Protein AF-A0A6B3H9T3-F1 (afdb_monomer)

Mean predicted aligned error: 10.87 Å

Sequence (99 aa):
SILMFISIAATFPGALWSIKESGKLADGWIEFGTVILIGFVMVGLVVFVEQAQRRIPVQYAKRMIGRRSYGGTSTYIPLKVNQAGVIPVIFASSLLYIP

Foldseek 3Di:
DVVVVCVVVVCVVVVLVVQQCVADPPSNPVSSVVVVVVVVVVVVVVVVLQPDKDWAWDFPDFDDDPPDTPDTPTDTDIHGPDPPPCVVVVVVVVVVVPD

pLDDT: mean 78.42, std 9.49, range [56.19, 94.75]

Structure (mmCIF, N/CA/C/O backbone):
data_AF-A0A6B3H9T3-F1
#
_entry.id   AF-A0A6B3H9T3-F1
#
loop_
_atom_site.group_PDB
_atom_site.id
_atom_site.type_symbol
_atom_site.label_atom_id
_atom_site.label_alt_id
_atom_site.label_comp_id
_atom_site.label_asym_id
_atom_site.label_entity_id
_atom_site.label_seq_id
_atom_site.pdbx_PDB_ins_code
_atom_site.Cartn_x
_atom_site.Cartn_y
_atom_site.Cartn_z
_atom_site.occupancy
_atom_site.B_iso_or_equiv
_atom_site.auth_seq_id
_atom_site.auth_comp_id
_atom_site.auth_asym_id
_atom_site.auth_atom_id
_atom_site.pdbx_PDB_model_num
ATOM 1 N N . SER A 1 1 ? 9.250 7.274 5.819 1.00 68.00 1 SER A N 1
ATOM 2 C CA . SER A 1 1 ? 8.496 6.814 4.633 1.00 68.00 1 SER A CA 1
ATOM 3 C C . SER A 1 1 ? 8.752 7.641 3.380 1.00 68.00 1 SER A C 1
ATOM 5 O O . SER A 1 1 ? 8.989 7.030 2.353 1.00 68.00 1 SER A O 1
ATOM 7 N N . ILE A 1 2 ? 8.767 8.985 3.428 1.00 83.75 2 ILE A N 1
ATOM 8 C CA . ILE A 1 2 ? 8.933 9.827 2.219 1.00 83.75 2 ILE A CA 1
ATOM 9 C C . ILE A 1 2 ? 10.278 9.611 1.506 1.00 83.75 2 ILE A C 1
ATOM 11 O O . ILE A 1 2 ? 10.281 9.390 0.305 1.00 83.75 2 ILE A O 1
ATOM 15 N N . LEU A 1 3 ? 11.410 9.605 2.220 1.00 85.94 3 LEU A N 1
ATOM 16 C CA . LEU A 1 3 ? 12.723 9.377 1.591 1.00 85.94 3 LEU A CA 1
ATOM 17 C C . LEU A 1 3 ? 12.812 8.008 0.898 1.00 85.94 3 LEU A C 1
ATOM 19 O O . LEU A 1 3 ? 13.224 7.925 -0.254 1.00 85.94 3 LEU A O 1
ATOM 23 N N . MET A 1 4 ? 12.352 6.949 1.574 1.00 83.88 4 MET A N 1
ATOM 24 C CA . MET A 1 4 ? 12.295 5.599 0.996 1.00 83.88 4 MET A CA 1
ATOM 25 C C . MET A 1 4 ? 11.358 5.538 -0.211 1.00 83.88 4 MET A C 1
ATOM 27 O O . MET A 1 4 ? 11.696 4.937 -1.224 1.00 83.88 4 MET A O 1
ATOM 31 N N . PHE A 1 5 ? 10.204 6.201 -0.129 1.00 84.75 5 PHE A N 1
ATOM 32 C CA . PHE A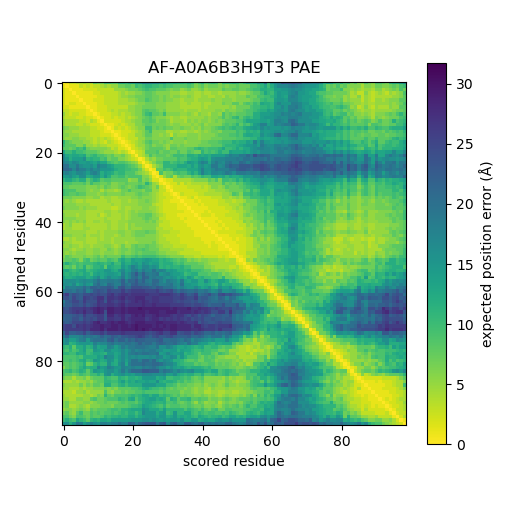 1 5 ? 9.268 6.302 -1.241 1.00 84.75 5 PHE A CA 1
ATOM 33 C C . PHE A 1 5 ? 9.906 6.984 -2.456 1.00 84.75 5 PHE A C 1
ATOM 35 O O . PHE A 1 5 ? 9.827 6.447 -3.554 1.00 84.75 5 PHE A O 1
ATOM 42 N N . ILE A 1 6 ? 10.586 8.117 -2.260 1.00 90.62 6 ILE A N 1
ATOM 43 C CA . ILE A 1 6 ? 11.259 8.849 -3.341 1.00 90.62 6 ILE A CA 1
ATOM 44 C C . ILE A 1 6 ? 12.36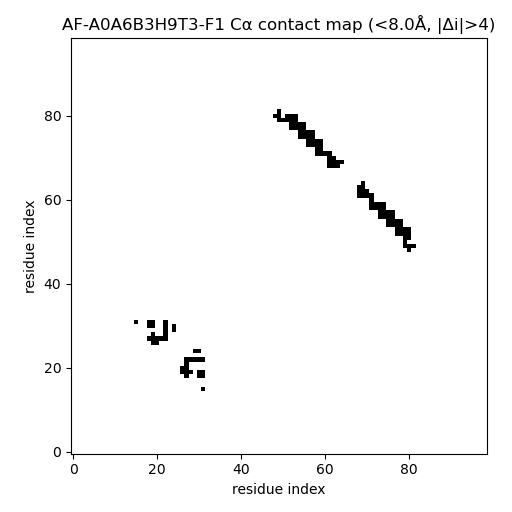5 7.995 -3.969 1.00 90.62 6 ILE A C 1
ATOM 46 O O . ILE A 1 6 ? 12.470 7.955 -5.189 1.00 90.62 6 ILE A O 1
ATOM 50 N N . SER A 1 7 ? 13.157 7.277 -3.167 1.00 85.12 7 SER A N 1
ATOM 51 C CA . SER A 1 7 ? 14.225 6.405 -3.675 1.00 85.12 7 SER A CA 1
ATOM 52 C C . SER A 1 7 ? 13.684 5.264 -4.551 1.00 85.12 7 SER A C 1
ATOM 54 O O . SER A 1 7 ? 14.185 5.035 -5.654 1.00 85.12 7 SER A O 1
ATOM 56 N N . ILE A 1 8 ? 12.616 4.595 -4.107 1.00 86.06 8 ILE A N 1
ATOM 57 C CA . ILE A 1 8 ? 11.971 3.523 -4.879 1.00 86.06 8 ILE A CA 1
ATOM 58 C C . ILE A 1 8 ? 11.303 4.100 -6.139 1.00 86.06 8 ILE A C 1
ATOM 60 O O . ILE A 1 8 ? 11.481 3.567 -7.234 1.00 86.06 8 ILE A O 1
ATOM 64 N N . ALA A 1 9 ? 10.592 5.225 -6.013 1.00 86.94 9 ALA A N 1
ATOM 65 C CA . ALA A 1 9 ? 9.902 5.874 -7.126 1.00 86.94 9 ALA A CA 1
ATOM 66 C C . ALA A 1 9 ? 10.866 6.421 -8.190 1.00 86.94 9 ALA A C 1
ATOM 68 O O . ALA A 1 9 ? 10.567 6.329 -9.375 1.00 86.94 9 ALA A O 1
ATOM 69 N N . ALA A 1 10 ? 12.033 6.940 -7.801 1.00 89.12 10 ALA A N 1
ATOM 70 C CA . ALA A 1 10 ? 13.044 7.439 -8.736 1.00 89.12 10 ALA A CA 1
ATOM 71 C C . ALA A 1 10 ? 13.652 6.325 -9.604 1.00 89.12 10 ALA A C 1
ATOM 73 O O . ALA A 1 10 ? 14.056 6.572 -10.737 1.00 89.12 10 ALA A O 1
ATOM 74 N N . THR A 1 11 ? 13.685 5.092 -9.093 1.00 85.62 11 THR A N 1
ATOM 75 C CA . THR A 1 11 ? 14.243 3.933 -9.809 1.00 85.62 11 THR A CA 1
ATOM 76 C C . THR A 1 11 ? 13.231 3.325 -10.791 1.00 85.62 11 THR A C 1
ATOM 78 O O . THR A 1 11 ? 13.602 2.662 -11.760 1.00 85.62 11 THR A O 1
ATOM 81 N N . PHE A 1 12 ? 11.938 3.585 -10.578 1.00 83.56 12 PHE A N 1
ATOM 82 C CA . PHE A 1 12 ? 10.842 2.979 -11.330 1.00 83.56 12 PHE A CA 1
ATOM 83 C C . PHE A 1 12 ? 10.839 3.322 -12.839 1.00 83.56 12 PHE A C 1
ATOM 85 O O . PHE A 1 12 ? 10.741 2.391 -13.641 1.00 83.56 12 PHE A O 1
ATOM 92 N N . PRO A 1 13 ? 11.023 4.587 -13.282 1.00 83.06 13 PRO A N 1
ATOM 93 C CA . PRO A 1 13 ? 11.079 4.917 -14.710 1.00 83.06 13 PRO A CA 1
ATOM 94 C C . PRO A 1 13 ? 12.251 4.254 -15.443 1.00 83.06 13 PRO A C 1
ATOM 96 O O . PRO A 1 13 ? 12.083 3.785 -16.566 1.00 83.06 13 PRO A O 1
ATOM 99 N N . GLY A 1 14 ? 13.424 4.180 -14.802 1.00 84.06 14 GLY A N 1
ATOM 100 C CA . GLY A 1 14 ? 14.611 3.547 -15.385 1.00 84.06 14 GLY A CA 1
ATOM 101 C C . GLY A 1 14 ? 14.438 2.037 -15.557 1.00 84.06 14 GLY A C 1
ATOM 102 O O . GLY A 1 14 ? 14.774 1.491 -16.607 1.00 84.06 14 GLY A O 1
ATOM 103 N N . ALA A 1 15 ? 13.835 1.373 -14.567 1.00 82.19 15 ALA A N 1
ATOM 104 C CA . ALA A 1 15 ? 13.510 -0.049 -14.656 1.00 82.19 15 ALA A CA 1
ATOM 105 C C . ALA A 1 15 ? 12.513 -0.342 -15.791 1.00 82.19 15 ALA A C 1
ATOM 107 O O . ALA A 1 15 ? 12.702 -1.291 -16.549 1.00 82.19 15 ALA A O 1
ATOM 108 N N . LEU A 1 16 ? 11.487 0.500 -15.959 1.00 81.81 16 LEU A N 1
ATOM 109 C CA . LEU A 1 16 ? 10.520 0.362 -17.051 1.00 81.81 16 LEU A CA 1
ATOM 110 C C . LEU A 1 16 ? 11.151 0.570 -18.435 1.00 81.81 16 LEU A C 1
ATOM 112 O O . LEU A 1 16 ? 10.809 -0.146 -19.377 1.00 81.81 16 LEU A O 1
ATOM 116 N N . TRP A 1 17 ? 12.082 1.517 -18.561 1.00 80.50 17 TRP A N 1
ATOM 117 C CA . TRP A 1 17 ? 12.785 1.763 -19.820 1.00 80.50 17 TRP A CA 1
ATOM 118 C C . TRP A 1 17 ? 13.708 0.598 -20.207 1.00 80.50 17 TRP A C 1
ATOM 120 O O . TRP A 1 17 ? 13.722 0.173 -21.360 1.00 80.50 17 TRP A O 1
ATOM 130 N N . SER A 1 18 ? 14.390 0.003 -19.224 1.00 78.25 18 SER A N 1
ATOM 131 C CA . SER A 1 18 ? 15.238 -1.179 -19.430 1.00 78.25 18 SER A CA 1
ATOM 132 C C . SER A 1 18 ? 14.457 -2.396 -19.950 1.00 78.25 18 SER A C 1
ATOM 134 O O . SER A 1 18 ? 14.974 -3.159 -20.768 1.00 78.25 18 SER A O 1
ATOM 136 N N . ILE A 1 19 ? 13.195 -2.561 -19.538 1.00 76.31 19 ILE A N 1
ATOM 137 C CA . ILE A 1 19 ? 12.322 -3.652 -20.007 1.00 76.31 19 ILE A CA 1
ATOM 138 C C . ILE A 1 19 ? 11.967 -3.475 -21.485 1.00 76.31 19 ILE A C 1
ATOM 140 O O . ILE A 1 19 ? 11.940 -4.457 -22.224 1.00 76.31 19 ILE A O 1
ATOM 144 N N . LYS A 1 20 ? 11.751 -2.232 -21.930 1.00 71.62 20 LYS A N 1
ATOM 145 C CA . LYS A 1 20 ? 11.511 -1.925 -23.343 1.00 71.62 20 LYS A CA 1
ATOM 146 C C . LYS A 1 20 ? 12.744 -2.239 -24.200 1.00 71.62 20 LYS A C 1
ATOM 148 O O . LYS A 1 20 ? 12.608 -2.857 -25.244 1.00 71.62 20 LYS A O 1
ATOM 153 N N . GLU A 1 21 ? 13.939 -1.855 -23.750 1.00 74.12 21 GLU A N 1
ATOM 154 C CA . GLU A 1 21 ? 15.190 -2.094 -24.495 1.00 74.12 21 GLU A CA 1
ATOM 155 C C . GLU A 1 21 ? 15.616 -3.570 -24.517 1.00 74.12 21 GLU A C 1
ATOM 157 O O . GLU A 1 21 ? 16.283 -4.014 -25.449 1.00 74.12 21 GLU A O 1
ATOM 162 N N . SER A 1 22 ? 15.220 -4.348 -23.507 1.00 69.56 22 SER A N 1
ATOM 163 C CA . SER A 1 22 ? 15.535 -5.783 -23.417 1.00 69.56 22 SER A CA 1
ATOM 164 C C . SER A 1 22 ? 14.574 -6.668 -24.219 1.00 69.56 22 SER A C 1
ATOM 166 O O . SER A 1 22 ? 14.837 -7.861 -24.402 1.00 69.56 22 SER A O 1
ATOM 168 N N . GLY A 1 23 ? 13.452 -6.104 -24.662 1.00 68.75 23 GLY A N 1
ATOM 169 C CA . GLY A 1 23 ? 12.372 -6.829 -25.302 1.00 68.75 23 GLY A CA 1
ATOM 170 C C . GLY A 1 23 ? 12.668 -7.195 -26.753 1.00 68.75 23 GLY A C 1
ATOM 171 O O . GLY A 1 23 ? 13.012 -6.346 -27.572 1.00 68.75 23 GLY A O 1
ATOM 172 N N . LYS A 1 24 ? 12.556 -8.484 -27.089 1.00 64.38 24 LYS A N 1
ATOM 173 C CA . LYS A 1 24 ? 12.953 -9.014 -28.413 1.00 64.38 24 LYS A CA 1
ATOM 174 C C . LYS A 1 24 ? 11.782 -9.159 -29.385 1.00 64.38 24 LYS A C 1
ATOM 176 O O . LYS A 1 24 ? 11.999 -9.346 -30.581 1.00 64.38 24 LYS A O 1
ATOM 181 N N . LEU A 1 25 ? 10.546 -9.097 -28.889 1.00 56.19 25 LEU A N 1
ATOM 182 C CA . LEU A 1 25 ? 9.324 -9.280 -29.674 1.00 56.19 25 LEU A CA 1
ATOM 183 C C . LEU A 1 25 ? 8.640 -7.928 -29.905 1.00 56.19 25 LEU A C 1
ATOM 185 O O . LEU A 1 25 ? 8.329 -7.218 -28.952 1.00 56.19 25 LEU A O 1
ATOM 189 N N . ALA A 1 26 ? 8.393 -7.584 -31.176 1.00 62.69 26 ALA A N 1
ATOM 190 C CA . ALA A 1 26 ? 7.764 -6.322 -31.585 1.00 62.69 26 ALA A CA 1
ATOM 191 C C . ALA A 1 26 ? 8.409 -5.079 -30.932 1.00 62.69 26 ALA A C 1
ATOM 193 O O . ALA A 1 26 ? 7.702 -4.217 -30.416 1.00 62.69 26 ALA A O 1
ATOM 194 N N . ASP A 1 27 ? 9.746 -5.014 -30.933 1.00 68.69 27 ASP A N 1
ATOM 195 C CA . ASP A 1 27 ? 10.522 -3.871 -30.418 1.00 68.69 27 ASP A CA 1
ATOM 196 C C . ASP A 1 27 ? 10.275 -3.576 -28.915 1.00 68.69 27 ASP A C 1
ATOM 198 O O . ASP A 1 27 ? 10.314 -2.434 -28.460 1.00 68.69 27 ASP A O 1
ATOM 202 N N . GLY A 1 28 ? 9.942 -4.623 -28.145 1.00 70.62 28 GLY A N 1
ATOM 203 C CA . GLY A 1 28 ? 9.792 -4.586 -26.686 1.00 70.62 28 GLY A CA 1
ATOM 204 C C . GLY A 1 28 ? 8.465 -4.040 -26.157 1.00 70.62 28 GLY A C 1
ATOM 205 O O . GLY A 1 28 ? 8.248 -3.961 -24.943 1.00 70.62 28 GLY A O 1
ATOM 206 N N . TRP A 1 29 ? 7.534 -3.684 -27.045 1.00 74.81 29 TRP A N 1
ATOM 207 C CA . TRP A 1 29 ? 6.246 -3.096 -26.660 1.00 74.81 29 TRP A CA 1
ATOM 208 C C . TRP A 1 29 ? 5.304 -4.085 -25.961 1.00 74.81 29 TRP A C 1
ATOM 210 O O . TRP A 1 29 ? 4.527 -3.683 -25.092 1.00 74.81 29 TRP A O 1
ATOM 220 N N . ILE A 1 30 ? 5.381 -5.377 -26.297 1.00 81.31 30 ILE A N 1
ATOM 221 C CA . ILE A 1 30 ? 4.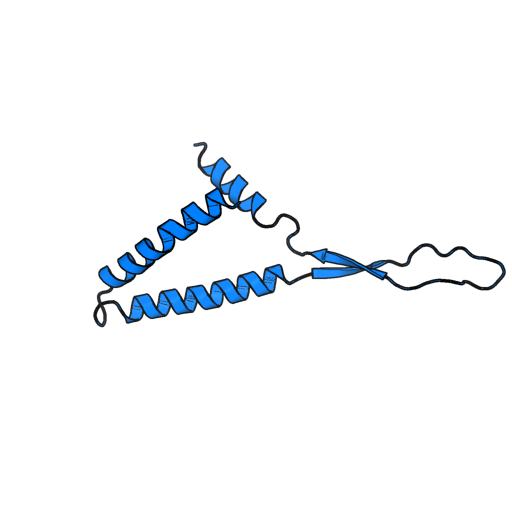529 -6.416 -25.693 1.00 81.31 30 ILE A CA 1
ATOM 222 C C . ILE A 1 30 ? 4.960 -6.701 -24.247 1.00 81.31 30 ILE A C 1
ATOM 224 O O . ILE A 1 30 ? 4.108 -6.779 -23.356 1.00 81.31 30 ILE A O 1
ATOM 228 N N . GLU A 1 31 ? 6.266 -6.823 -23.987 1.00 78.75 31 GLU A N 1
ATOM 229 C CA . GLU A 1 31 ? 6.782 -7.049 -22.629 1.00 78.75 31 GLU A CA 1
ATOM 230 C C . GLU A 1 31 ? 6.507 -5.835 -21.733 1.00 78.75 31 GLU A C 1
ATOM 232 O O . GLU A 1 31 ? 6.013 -5.990 -20.614 1.00 78.75 31 GLU A O 1
ATOM 237 N N . PHE A 1 32 ? 6.711 -4.623 -22.258 1.00 81.94 32 PHE A N 1
ATOM 238 C CA . PHE A 1 32 ? 6.371 -3.383 -21.562 1.00 81.94 32 PHE A CA 1
ATOM 239 C C . PHE A 1 32 ? 4.880 -3.307 -21.192 1.00 81.94 32 PHE A C 1
ATOM 241 O O . PHE A 1 32 ? 4.533 -3.047 -20.036 1.00 81.94 32 PHE A O 1
ATOM 248 N N . GLY A 1 33 ? 3.987 -3.592 -22.149 1.00 84.50 33 GLY A N 1
ATOM 249 C CA . GLY A 1 33 ? 2.541 -3.603 -21.909 1.00 84.50 33 GLY A CA 1
ATOM 250 C C . GLY A 1 33 ? 2.118 -4.644 -20.868 1.00 84.50 33 GLY A C 1
ATOM 251 O O . GLY A 1 33 ? 1.285 -4.358 -20.006 1.00 84.50 33 GLY A O 1
ATOM 252 N N . THR A 1 34 ? 2.742 -5.823 -20.889 1.00 86.19 34 THR A N 1
ATOM 253 C CA . THR A 1 34 ? 2.473 -6.903 -19.926 1.00 86.19 34 THR A CA 1
ATOM 254 C C . THR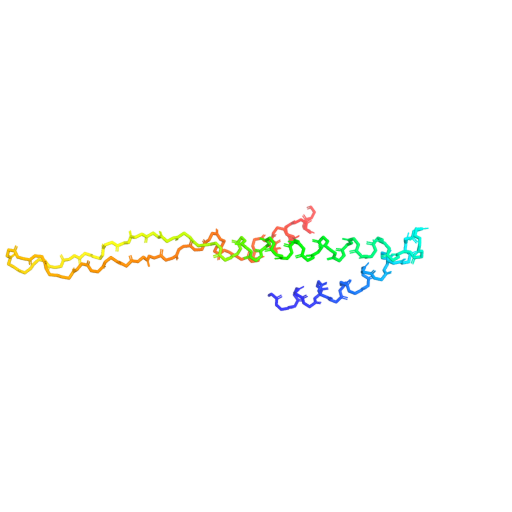 A 1 34 ? 2.889 -6.512 -18.506 1.00 86.19 34 THR A C 1
ATOM 256 O O . THR A 1 34 ? 2.129 -6.726 -17.560 1.00 86.19 34 THR A O 1
ATOM 259 N N . VAL A 1 35 ? 4.059 -5.889 -18.338 1.00 87.12 35 VAL A N 1
ATOM 260 C CA . VAL A 1 35 ? 4.544 -5.434 -17.024 1.00 87.12 35 VAL A CA 1
ATOM 261 C C . VAL A 1 35 ? 3.645 -4.345 -16.444 1.00 87.12 35 VAL A C 1
ATOM 263 O O . VAL A 1 35 ? 3.307 -4.404 -15.261 1.00 87.12 35 VAL A O 1
ATOM 266 N N . ILE A 1 36 ? 3.197 -3.392 -17.267 1.00 88.12 36 ILE A N 1
ATOM 267 C CA . ILE A 1 36 ? 2.241 -2.364 -16.827 1.00 88.12 36 ILE A CA 1
ATOM 268 C C . ILE A 1 36 ? 0.921 -2.995 -16.388 1.00 88.12 36 ILE A C 1
ATOM 270 O O . ILE A 1 36 ? 0.395 -2.631 -15.334 1.00 88.12 36 ILE A O 1
ATOM 274 N N . LEU A 1 37 ? 0.395 -3.949 -17.162 1.00 91.38 37 LEU A N 1
ATOM 275 C CA . LEU A 1 37 ? -0.851 -4.639 -16.834 1.00 91.38 37 LEU A CA 1
ATOM 276 C C . LEU A 1 37 ? -0.748 -5.355 -15.478 1.00 91.38 37 LEU A C 1
ATOM 278 O O . LEU A 1 37 ? -1.606 -5.173 -14.613 1.00 91.38 37 LEU A O 1
ATOM 282 N N . ILE A 1 38 ? 0.326 -6.122 -15.269 1.00 91.44 38 ILE A N 1
ATOM 283 C CA . ILE A 1 38 ? 0.581 -6.823 -14.003 1.00 91.44 38 ILE A CA 1
ATOM 284 C C . ILE A 1 38 ? 0.740 -5.821 -12.856 1.00 91.44 38 ILE A C 1
ATOM 286 O O . ILE A 1 38 ? 0.155 -6.022 -11.792 1.00 91.44 38 ILE A O 1
ATOM 290 N N . GLY A 1 39 ? 1.474 -4.726 -13.073 1.00 90.25 39 GLY A N 1
ATOM 291 C CA . GLY A 1 39 ? 1.640 -3.660 -12.086 1.00 90.25 39 GLY A CA 1
ATOM 292 C C . GLY A 1 39 ? 0.303 -3.058 -11.653 1.00 90.25 39 GLY A C 1
ATOM 293 O O . GLY A 1 39 ? 0.044 -2.927 -10.458 1.00 90.25 39 GLY A O 1
ATOM 294 N N . PHE A 1 40 ? -0.590 -2.772 -12.602 1.00 92.06 40 PHE A N 1
ATOM 295 C CA . PHE A 1 40 ? -1.934 -2.266 -12.308 1.00 92.06 40 PHE A CA 1
ATOM 296 C C . PHE A 1 40 ? -2.777 -3.255 -11.499 1.00 92.06 40 PHE A C 1
ATOM 298 O O . PHE A 1 40 ? -3.400 -2.867 -10.508 1.00 92.06 40 PHE A O 1
ATOM 305 N N . VAL A 1 41 ? -2.776 -4.533 -11.888 1.00 94.75 41 VAL A N 1
ATOM 306 C CA . VAL A 1 41 ? -3.488 -5.589 -11.149 1.00 94.75 41 VAL A CA 1
ATOM 307 C C . VAL A 1 41 ? -2.932 -5.718 -9.731 1.00 94.75 41 VAL A C 1
ATOM 309 O O . VAL A 1 41 ? -3.701 -5.784 -8.772 1.00 94.75 41 VAL A O 1
ATOM 312 N N . MET A 1 42 ? -1.606 -5.693 -9.580 1.00 93.19 42 MET A N 1
ATOM 313 C CA . MET A 1 42 ? -0.946 -5.772 -8.279 1.00 93.19 42 MET A CA 1
ATOM 314 C C . MET A 1 42 ? -1.343 -4.599 -7.376 1.00 93.19 42 MET A C 1
ATOM 316 O O . MET A 1 42 ? -1.712 -4.822 -6.225 1.00 93.19 42 MET A O 1
ATOM 320 N N . VAL A 1 43 ? -1.332 -3.365 -7.893 1.00 90.81 43 VAL A N 1
ATOM 321 C CA . VAL A 1 43 ? -1.783 -2.181 -7.141 1.00 90.81 43 VAL A CA 1
ATOM 322 C C . VAL A 1 43 ? -3.240 -2.342 -6.705 1.00 90.81 43 VAL A C 1
ATOM 324 O O . VAL A 1 43 ? -3.557 -2.098 -5.541 1.00 90.81 43 VAL A O 1
ATOM 327 N N . GLY A 1 44 ? -4.117 -2.818 -7.596 1.00 89.75 44 GLY A N 1
ATOM 328 C CA . GLY A 1 44 ? -5.518 -3.089 -7.265 1.00 89.75 44 GLY A CA 1
ATOM 329 C C . GLY A 1 44 ? -5.683 -4.100 -6.125 1.00 89.75 44 GLY A C 1
ATOM 330 O O . GLY A 1 44 ? -6.450 -3.861 -5.189 1.00 89.75 44 GLY A O 1
ATOM 331 N N . LEU A 1 45 ? -4.922 -5.198 -6.157 1.00 90.19 45 LEU A N 1
ATOM 332 C CA . LEU A 1 45 ? -4.927 -6.209 -5.095 1.00 90.19 45 LEU A CA 1
ATOM 333 C C . LEU A 1 45 ? -4.404 -5.659 -3.764 1.00 90.19 45 LEU A C 1
ATOM 335 O O . LEU A 1 45 ? -5.004 -5.918 -2.720 1.00 90.19 45 LEU A O 1
ATOM 339 N N . VAL A 1 46 ? -3.321 -4.877 -3.788 1.00 87.94 46 VAL A N 1
ATOM 340 C CA . VAL A 1 46 ? -2.759 -4.256 -2.578 1.00 87.94 46 VAL A CA 1
ATOM 341 C C . VAL A 1 46 ? -3.775 -3.313 -1.936 1.00 87.94 46 VAL A C 1
ATOM 343 O O . VAL A 1 46 ? -4.021 -3.419 -0.735 1.00 87.94 46 VAL A O 1
ATOM 346 N N . VAL A 1 47 ? -4.435 -2.458 -2.727 1.00 87.50 47 VAL A N 1
ATOM 347 C CA . VAL A 1 47 ? -5.472 -1.545 -2.215 1.00 87.50 47 VAL A CA 1
ATOM 348 C C . VAL A 1 47 ? -6.654 -2.321 -1.633 1.00 87.50 47 VAL A C 1
ATOM 350 O O . VAL A 1 47 ? -7.160 -1.951 -0.573 1.00 87.50 47 VAL A O 1
ATOM 353 N N . PHE A 1 48 ? -7.083 -3.412 -2.274 1.00 87.12 48 PHE A N 1
ATOM 354 C CA . PHE A 1 48 ? -8.166 -4.250 -1.752 1.00 87.12 48 PHE A CA 1
ATOM 355 C C . PHE A 1 48 ? -7.835 -4.830 -0.369 1.00 87.12 48 PHE A C 1
ATOM 357 O O . PHE A 1 48 ? -8.657 -4.765 0.548 1.00 87.12 48 PHE A O 1
ATOM 364 N N . VAL A 1 49 ? -6.617 -5.350 -0.198 1.00 85.38 49 VAL A N 1
ATOM 365 C CA . VAL A 1 49 ? -6.152 -5.895 1.087 1.00 85.38 49 VAL A CA 1
ATOM 366 C C . VAL A 1 49 ? -5.994 -4.791 2.135 1.00 85.38 49 VAL A C 1
ATOM 368 O O . VAL A 1 49 ? -6.342 -4.996 3.297 1.00 85.38 49 VAL A O 1
ATOM 371 N N . GLU A 1 50 ? -5.519 -3.607 1.750 1.00 83.19 50 GLU A N 1
ATOM 372 C CA . GLU A 1 50 ? -5.313 -2.489 2.678 1.00 83.19 50 GLU A CA 1
ATOM 373 C C . GLU A 1 50 ? -6.631 -1.877 3.182 1.00 83.19 50 GLU A C 1
ATOM 375 O O . GLU A 1 50 ? -6.738 -1.479 4.346 1.00 83.19 50 GLU A O 1
ATOM 380 N N . GLN A 1 51 ? -7.666 -1.852 2.339 1.00 79.88 51 GLN A N 1
ATOM 381 C CA . GLN A 1 51 ? -9.011 -1.388 2.705 1.00 79.88 51 GLN A CA 1
ATOM 382 C C . GLN A 1 51 ? -9.773 -2.400 3.580 1.00 79.88 51 GLN A C 1
ATOM 384 O O . GLN A 1 51 ? -10.803 -2.061 4.176 1.00 79.88 51 GLN A O 1
ATOM 389 N N . ALA A 1 52 ? -9.282 -3.639 3.695 1.00 80.62 52 ALA A N 1
ATOM 390 C CA . ALA A 1 52 ? -9.911 -4.657 4.517 1.00 80.62 52 ALA A CA 1
ATOM 391 C C . ALA A 1 52 ? -9.775 -4.313 6.013 1.00 80.62 52 ALA A C 1
ATOM 393 O O . ALA A 1 52 ? -8.689 -4.225 6.595 1.00 80.62 52 ALA A O 1
ATOM 394 N N . GLN A 1 53 ? -10.923 -4.140 6.666 1.00 80.00 53 GLN A N 1
ATOM 395 C CA . GLN A 1 53 ? -11.024 -3.891 8.100 1.00 80.00 53 GLN A CA 1
ATOM 396 C C . GLN A 1 53 ? -12.030 -4.849 8.732 1.00 80.00 53 GLN A C 1
ATOM 398 O O . GLN A 1 53 ? -13.157 -5.011 8.261 1.00 80.00 53 GLN A O 1
ATOM 403 N N . ARG A 1 54 ? -11.634 -5.464 9.841 1.00 83.81 54 ARG A N 1
ATOM 404 C CA . ARG A 1 54 ? -12.498 -6.293 10.671 1.00 83.81 54 ARG A CA 1
ATOM 405 C C . ARG A 1 54 ? -13.229 -5.401 11.668 1.00 83.81 54 ARG A C 1
ATOM 407 O O . ARG A 1 54 ? -12.610 -4.766 12.514 1.00 83.81 54 ARG A O 1
ATOM 414 N N . ARG A 1 55 ? -14.557 -5.355 11.595 1.00 76.69 55 ARG A N 1
ATOM 415 C CA . ARG A 1 55 ? -15.386 -4.610 12.556 1.00 76.69 55 ARG A CA 1
ATOM 416 C C . ARG A 1 55 ? -15.755 -5.537 13.710 1.00 76.69 55 ARG A C 1
ATOM 418 O O . ARG A 1 55 ? -16.463 -6.516 13.488 1.00 76.69 55 ARG A O 1
ATOM 425 N N . ILE A 1 56 ? -15.271 -5.254 14.920 1.00 78.19 56 ILE A N 1
ATOM 426 C CA . ILE A 1 56 ? -15.639 -6.022 16.119 1.00 78.19 56 ILE A CA 1
ATOM 427 C C . ILE A 1 56 ? -16.747 -5.255 16.853 1.00 78.19 56 ILE A C 1
ATOM 429 O O . ILE A 1 56 ? -16.510 -4.112 17.252 1.00 78.19 56 ILE A O 1
ATOM 433 N N . PRO A 1 57 ? -17.957 -5.827 17.008 1.00 71.12 57 PRO A N 1
ATOM 434 C CA . PRO A 1 57 ? -19.039 -5.174 17.731 1.00 71.12 57 PRO A CA 1
ATOM 435 C C . PRO A 1 57 ? -18.723 -5.156 19.227 1.00 71.12 57 PRO A C 1
ATOM 437 O O . PRO A 1 57 ? -18.466 -6.196 19.832 1.00 71.12 57 PRO A O 1
ATOM 440 N N . VAL A 1 58 ? -18.750 -3.969 19.823 1.00 72.44 58 VAL A N 1
ATOM 441 C CA . VAL A 1 58 ? -18.554 -3.758 21.255 1.00 72.44 58 VAL A CA 1
ATOM 442 C C . VAL A 1 58 ? -19.839 -3.193 21.838 1.00 72.44 58 VAL A C 1
ATOM 444 O O . VAL A 1 58 ? -20.420 -2.221 21.351 1.00 72.44 58 VAL A O 1
ATOM 447 N N . GLN A 1 59 ? -20.298 -3.825 22.909 1.00 69.12 59 GLN A N 1
ATOM 448 C CA . GLN A 1 59 ? -21.409 -3.323 23.698 1.00 69.12 59 GLN A CA 1
ATOM 449 C C . GLN A 1 59 ? -20.815 -2.509 24.841 1.00 69.12 59 GLN A C 1
ATOM 451 O O . GLN A 1 59 ? -20.185 -3.062 25.741 1.00 69.12 59 GLN A O 1
ATOM 456 N N . TYR A 1 60 ? -20.965 -1.185 24.786 1.00 69.38 60 TYR A N 1
ATOM 457 C CA . TYR A 1 60 ? -20.550 -0.340 25.898 1.00 69.38 60 TYR A CA 1
ATOM 458 C C . TYR A 1 60 ? -21.361 -0.689 27.147 1.00 69.38 60 TYR A C 1
ATOM 460 O O . TYR A 1 60 ? -22.575 -0.899 27.079 1.00 69.38 60 TYR A O 1
ATOM 468 N N . ALA A 1 61 ? -20.666 -0.767 28.285 1.00 67.19 61 ALA A N 1
ATOM 469 C CA . ALA A 1 61 ? -21.269 -1.109 29.560 1.00 67.19 61 ALA A CA 1
ATOM 470 C C . ALA A 1 61 ? -22.405 -0.135 29.881 1.00 67.19 61 ALA A C 1
ATOM 472 O O . ALA A 1 61 ? -22.260 1.088 29.856 1.00 67.19 61 ALA A O 1
ATOM 473 N N . LYS A 1 62 ? -23.560 -0.716 30.168 1.00 65.12 62 LYS A N 1
ATOM 474 C CA . LYS A 1 62 ? -24.805 -0.003 30.368 1.00 65.12 62 LYS A CA 1
ATOM 475 C C . LYS A 1 62 ? -24.994 0.289 31.846 1.00 65.12 62 LYS A C 1
ATOM 477 O O . LYS A 1 62 ? -24.938 -0.628 32.663 1.00 65.12 62 LYS A O 1
ATOM 482 N N . ARG A 1 63 ? -25.257 1.545 32.209 1.00 61.06 63 ARG A N 1
ATOM 483 C CA . ARG A 1 63 ? -25.632 1.876 33.589 1.00 61.06 63 ARG A CA 1
ATOM 484 C C . ARG A 1 63 ? -27.112 1.548 33.783 1.00 61.06 63 ARG A C 1
ATOM 486 O O . ARG A 1 63 ? -27.978 2.169 33.172 1.00 61.06 63 ARG A O 1
ATOM 493 N N . MET A 1 64 ? -27.404 0.553 34.615 1.00 59.00 64 MET A N 1
ATOM 494 C CA . MET A 1 64 ? -28.775 0.205 34.986 1.00 59.00 64 MET A CA 1
ATOM 495 C C . MET A 1 64 ? -29.303 1.258 35.974 1.00 59.00 64 MET A C 1
ATOM 497 O O . MET A 1 64 ? -28.739 1.425 37.052 1.00 59.00 64 MET A O 1
ATOM 501 N N . ILE A 1 65 ? -30.356 1.990 35.604 1.00 57.09 65 ILE A N 1
ATOM 502 C CA . ILE A 1 65 ? -31.080 2.907 36.499 1.00 57.09 65 ILE A CA 1
ATOM 503 C C . ILE A 1 65 ? -32.521 2.379 36.583 1.00 57.09 65 ILE A C 1
ATOM 505 O O . ILE A 1 65 ? -33.286 2.470 35.624 1.00 57.09 65 ILE A O 1
ATOM 509 N N . GLY A 1 66 ? -32.881 1.751 37.709 1.00 74.00 66 GLY A N 1
ATOM 510 C CA . GLY A 1 66 ? -34.175 1.072 37.90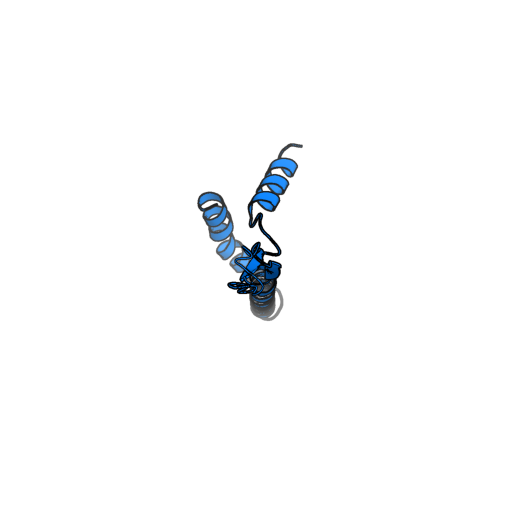2 1.00 74.00 66 GLY A CA 1
ATOM 511 C C . GLY A 1 66 ? -34.290 -0.295 37.193 1.00 74.00 66 GLY A C 1
ATOM 512 O O . GLY A 1 66 ? -33.294 -0.979 36.987 1.00 74.00 66 GLY A O 1
ATOM 513 N N . ARG A 1 67 ? -35.513 -0.711 36.807 1.00 74.06 67 ARG A N 1
ATOM 514 C CA . ARG A 1 67 ? -35.803 -1.978 36.076 1.00 74.06 67 ARG A CA 1
ATOM 515 C C . ARG A 1 67 ? -35.584 -1.893 34.561 1.00 74.06 67 ARG A C 1
ATOM 517 O O . ARG A 1 67 ? -35.776 -2.884 33.859 1.00 74.06 67 ARG A O 1
ATOM 524 N N . ARG A 1 68 ? -35.254 -0.710 34.035 1.00 60.97 68 ARG A N 1
ATOM 525 C CA . ARG A 1 68 ? -35.062 -0.502 32.600 1.00 60.97 68 ARG A CA 1
ATOM 526 C C . ARG A 1 68 ? -33.606 -0.221 32.299 1.00 60.97 68 ARG A C 1
ATOM 528 O O . ARG A 1 68 ? -32.988 0.720 32.777 1.00 60.97 68 ARG A O 1
ATOM 535 N N . SER A 1 69 ? -33.088 -1.059 31.428 1.00 61.97 69 SER A N 1
ATOM 536 C CA . SER A 1 69 ? -31.797 -0.904 30.808 1.00 61.97 69 SER A CA 1
ATOM 537 C C . SER A 1 69 ? -31.917 0.247 29.779 1.00 61.97 69 SER A C 1
ATOM 539 O O . SER A 1 69 ? -32.493 0.035 28.712 1.00 61.97 69 SER A O 1
ATOM 541 N N . TYR A 1 70 ? -31.343 1.435 30.035 1.00 57.66 70 TYR A N 1
ATOM 542 C CA . TYR A 1 70 ? -31.245 2.559 29.071 1.00 57.66 70 TYR A CA 1
ATOM 543 C C . TYR A 1 70 ? -29.830 2.741 28.505 1.00 57.66 70 TYR A C 1
ATOM 545 O O . TYR A 1 70 ? -28.863 2.672 29.251 1.00 57.66 70 TYR A O 1
ATOM 553 N N . GLY A 1 71 ? -29.715 2.933 27.185 1.00 66.00 71 GLY A N 1
ATOM 554 C CA . GLY A 1 71 ? -28.439 3.200 26.501 1.00 66.00 71 GLY A CA 1
ATOM 555 C C . GLY A 1 71 ? -27.621 1.945 26.190 1.00 66.00 71 GLY A C 1
ATOM 556 O O . GLY A 1 71 ? -26.859 1.465 27.014 1.00 66.00 71 GLY A O 1
ATOM 557 N N . GLY A 1 72 ? -27.805 1.390 24.995 1.00 61.81 72 GLY A N 1
ATOM 558 C CA . GLY A 1 72 ? -27.032 0.256 24.489 1.00 61.81 72 GLY A CA 1
ATOM 559 C C . GLY A 1 72 ? -26.866 0.384 22.985 1.00 61.81 72 GLY A C 1
ATOM 560 O O . GLY A 1 72 ? -27.339 -0.463 22.237 1.00 61.81 72 GLY A O 1
ATOM 561 N N . THR A 1 73 ? -26.289 1.490 22.522 1.00 62.00 73 THR A N 1
ATOM 562 C CA . THR A 1 73 ? -25.869 1.591 21.124 1.00 62.00 73 THR A CA 1
ATOM 563 C C . THR A 1 73 ? -24.678 0.661 20.927 1.00 62.00 73 THR A C 1
ATOM 565 O O . THR A 1 73 ? -23.622 0.857 21.525 1.00 62.00 73 THR A O 1
ATOM 568 N N . SER A 1 74 ? -24.881 -0.386 20.125 1.00 61.72 74 SER A N 1
ATOM 569 C CA . SER A 1 74 ? -23.808 -1.254 19.646 1.00 61.72 74 SER A CA 1
ATOM 570 C C . SER A 1 74 ? -22.874 -0.419 18.774 1.00 61.72 74 SER A C 1
ATOM 572 O O . SER A 1 74 ? -23.250 -0.025 17.671 1.00 61.72 74 SER A O 1
ATOM 574 N N . THR A 1 75 ?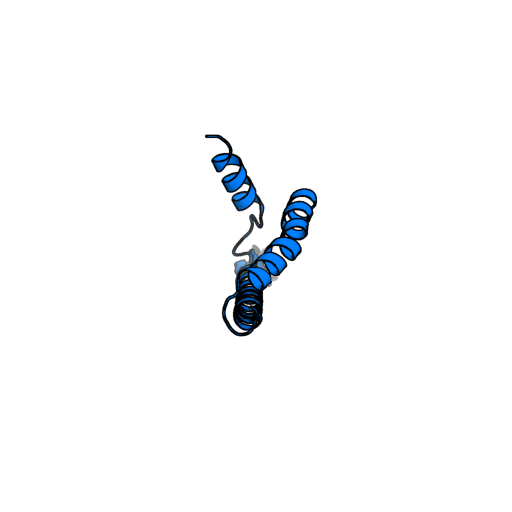 -21.666 -0.152 19.258 1.00 73.00 75 THR A N 1
ATOM 575 C CA . THR A 1 75 ? -20.625 0.530 18.482 1.00 73.00 75 THR A CA 1
ATOM 576 C C . THR A 1 75 ? -19.603 -0.508 18.052 1.00 73.00 75 THR A C 1
ATOM 578 O O . THR A 1 75 ? -19.269 -1.409 18.812 1.00 73.00 75 THR A O 1
ATOM 581 N N . TYR A 1 76 ? -19.093 -0.419 16.830 1.00 75.06 76 TYR A N 1
ATOM 582 C CA . TYR A 1 76 ? -18.017 -1.296 16.381 1.00 75.06 76 TYR A CA 1
ATOM 583 C C . TYR A 1 76 ? -16.673 -0.590 16.525 1.00 75.06 76 TYR A C 1
ATOM 585 O O . TYR A 1 76 ? -16.538 0.580 16.169 1.00 75.06 76 TYR A O 1
ATOM 593 N N . ILE A 1 77 ? -15.668 -1.316 17.008 1.00 76.19 77 ILE A N 1
ATOM 594 C CA . ILE A 1 77 ? -14.277 -0.876 16.922 1.00 76.19 77 ILE A CA 1
ATOM 595 C C . ILE A 1 77 ? -13.717 -1.444 15.609 1.00 76.19 77 ILE A C 1
ATOM 597 O O . ILE A 1 77 ? -13.698 -2.670 15.436 1.00 76.19 77 ILE A O 1
ATOM 601 N N . PRO A 1 78 ? -13.315 -0.597 14.644 1.00 76.50 78 PRO A N 1
ATOM 602 C CA . PRO A 1 78 ? -12.688 -1.062 13.416 1.00 76.50 78 PRO A CA 1
ATOM 603 C C . PRO A 1 78 ? -11.235 -1.473 13.688 1.00 76.50 78 PRO A C 1
ATOM 605 O O . PRO A 1 78 ? -10.416 -0.676 14.140 1.00 76.50 78 PRO A O 1
ATOM 608 N N . LEU A 1 79 ? -10.901 -2.721 13.376 1.00 80.12 79 LEU A N 1
ATOM 609 C CA . LEU A 1 79 ? -9.550 -3.273 13.413 1.00 80.12 79 LEU A CA 1
ATOM 610 C C . LEU A 1 79 ? -9.083 -3.501 11.974 1.00 80.12 79 LEU A C 1
ATOM 612 O O . LEU A 1 79 ? -9.554 -4.410 11.294 1.00 80.12 79 LEU A O 1
ATOM 616 N N . LYS A 1 80 ? -8.178 -2.650 11.483 1.00 74.69 80 LYS A N 1
ATOM 617 C CA . LYS A 1 80 ? -7.553 -2.828 10.162 1.00 74.69 80 LYS A CA 1
ATOM 618 C C . LYS A 1 80 ? -6.776 -4.146 10.114 1.00 74.69 80 LYS A C 1
ATOM 620 O O . LYS A 1 80 ? -6.145 -4.507 11.105 1.00 74.69 80 LYS A O 1
ATOM 625 N N . VAL A 1 81 ? -6.806 -4.839 8.973 1.00 73.56 81 VAL A N 1
ATOM 626 C CA . VAL A 1 81 ? -6.099 -6.125 8.794 1.00 73.56 81 VAL A CA 1
ATOM 627 C C . VAL A 1 81 ? -4.578 -5.947 8.859 1.00 73.56 81 VAL A C 1
ATOM 629 O O . VAL A 1 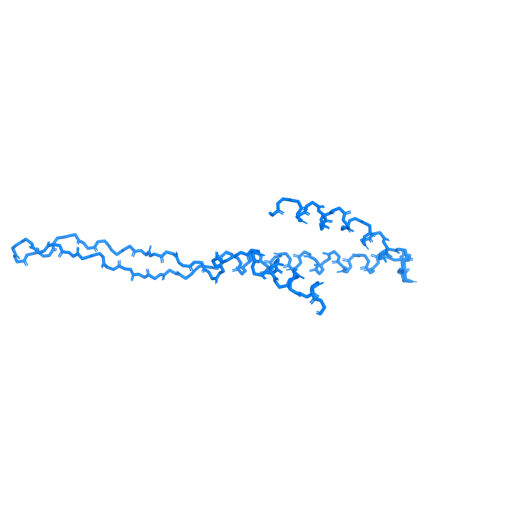81 ? -3.899 -6.770 9.462 1.00 73.56 81 VAL A O 1
ATOM 632 N N . ASN A 1 82 ? -4.046 -4.841 8.328 1.00 78.00 82 ASN A N 1
ATOM 633 C CA . ASN A 1 82 ? -2.648 -4.448 8.505 1.00 78.00 82 ASN A CA 1
ATOM 634 C C . ASN A 1 82 ? -2.562 -3.143 9.315 1.00 78.00 82 ASN A C 1
ATOM 636 O O . ASN A 1 82 ? -2.719 -2.051 8.772 1.00 78.00 82 ASN A O 1
ATOM 640 N N . GLN A 1 83 ? -2.322 -3.246 10.626 1.00 71.44 83 GLN A N 1
ATOM 641 C CA . GLN A 1 83 ? -2.120 -2.071 11.485 1.00 71.44 83 GLN A CA 1
ATOM 642 C C . GLN A 1 83 ? -0.718 -1.454 11.352 1.00 71.44 83 GLN A C 1
ATOM 644 O O . GLN A 1 83 ? -0.549 -0.274 11.644 1.00 71.44 83 GLN A O 1
ATOM 649 N N . ALA A 1 84 ? 0.278 -2.234 10.915 1.00 72.50 84 ALA A N 1
ATOM 650 C CA . ALA A 1 84 ? 1.686 -1.830 10.889 1.00 72.50 84 ALA A CA 1
ATOM 651 C C . ALA A 1 84 ? 2.112 -1.149 9.572 1.00 72.50 84 ALA A C 1
ATOM 653 O O . ALA A 1 84 ? 3.192 -0.555 9.494 1.00 72.50 84 ALA A O 1
ATOM 654 N N . GLY A 1 85 ? 1.269 -1.211 8.537 1.00 79.81 85 GLY A N 1
ATOM 655 C CA . GLY A 1 85 ? 1.514 -0.569 7.249 1.00 79.81 85 GLY A CA 1
ATOM 656 C C . GLY A 1 85 ? 2.823 -1.046 6.615 1.00 79.81 85 GLY A C 1
ATOM 657 O O . GLY A 1 85 ? 3.007 -2.239 6.388 1.00 79.81 85 GLY A O 1
ATOM 658 N N . VAL A 1 86 ? 3.727 -0.100 6.339 1.00 80.75 86 VAL A N 1
ATOM 659 C CA . VAL A 1 86 ? 4.991 -0.315 5.602 1.00 80.75 86 VAL A CA 1
ATOM 660 C C . VAL A 1 86 ? 6.193 -0.562 6.534 1.00 80.75 86 VAL A C 1
ATOM 662 O O . VAL A 1 86 ? 7.257 -0.984 6.084 1.00 80.75 86 VAL A O 1
ATOM 665 N N . ILE A 1 87 ? 6.046 -0.336 7.845 1.00 83.56 87 ILE A N 1
ATOM 666 C CA . ILE A 1 87 ? 7.159 -0.408 8.811 1.00 83.56 87 ILE A CA 1
ATOM 667 C C . ILE A 1 87 ? 7.811 -1.805 8.864 1.00 83.56 87 ILE A C 1
ATOM 669 O O . ILE A 1 87 ? 9.041 -1.863 8.804 1.00 83.56 87 ILE A O 1
ATOM 673 N N . PRO A 1 88 ? 7.061 -2.928 8.907 1.00 82.50 88 PRO A N 1
ATOM 674 C CA . PRO A 1 88 ? 7.671 -4.259 8.980 1.00 82.50 88 PRO A CA 1
ATOM 675 C C . PRO A 1 88 ? 8.522 -4.609 7.756 1.00 82.50 88 PRO A C 1
ATOM 677 O O . PRO A 1 88 ? 9.574 -5.222 7.898 1.00 82.50 88 PRO A O 1
ATOM 680 N N . VAL A 1 89 ? 8.099 -4.187 6.559 1.00 84.38 89 VAL A N 1
ATOM 681 C CA . VAL A 1 89 ? 8.851 -4.419 5.314 1.00 84.38 89 VAL A CA 1
ATOM 682 C C . VAL A 1 89 ? 10.161 -3.637 5.323 1.00 84.38 89 VAL A C 1
ATOM 684 O O . VAL A 1 89 ? 11.201 -4.178 4.956 1.00 84.38 89 VAL A O 1
ATOM 687 N N . ILE A 1 90 ? 10.133 -2.387 5.797 1.00 85.06 90 ILE A N 1
ATOM 688 C CA . ILE A 1 90 ? 11.348 -1.576 5.935 1.00 85.06 90 ILE A CA 1
ATOM 689 C C . ILE A 1 90 ? 12.308 -2.246 6.922 1.00 85.06 90 ILE A C 1
ATOM 691 O O . ILE A 1 90 ? 13.479 -2.420 6.593 1.00 85.06 90 ILE A O 1
ATOM 695 N N . PHE A 1 91 ? 11.810 -2.688 8.081 1.00 84.50 91 PHE A N 1
ATOM 696 C CA . PHE A 1 91 ? 12.633 -3.369 9.081 1.00 84.50 91 PHE A CA 1
ATOM 697 C C . PHE A 1 91 ? 13.251 -4.668 8.543 1.00 84.50 91 PHE A C 1
ATOM 699 O O . PHE A 1 91 ? 14.446 -4.898 8.720 1.00 84.50 91 PHE A O 1
ATOM 706 N N . ALA A 1 92 ? 12.471 -5.475 7.816 1.00 85.56 92 ALA A N 1
ATOM 707 C CA . ALA A 1 92 ? 12.964 -6.686 7.164 1.00 85.56 92 ALA A CA 1
ATOM 708 C C . ALA A 1 92 ? 14.064 -6.374 6.139 1.00 85.56 92 ALA A C 1
ATOM 710 O O . ALA A 1 92 ? 15.110 -7.019 6.153 1.00 85.56 92 ALA A O 1
ATOM 711 N N . SER A 1 93 ? 13.867 -5.349 5.299 1.00 85.31 93 SER A N 1
ATOM 712 C CA . SER A 1 93 ? 14.893 -4.932 4.338 1.00 85.31 93 SER A CA 1
ATOM 713 C C . SER A 1 93 ? 16.168 -4.462 5.041 1.00 85.31 93 SER A C 1
ATOM 715 O O . SER A 1 93 ? 17.248 -4.909 4.677 1.00 85.31 93 SER A O 1
ATOM 717 N N . SER A 1 94 ? 16.062 -3.653 6.105 1.00 87.19 94 SER A N 1
ATOM 718 C CA . SER A 1 94 ? 17.233 -3.203 6.868 1.00 87.19 94 SER A CA 1
ATOM 719 C C . SER A 1 94 ? 17.955 -4.337 7.594 1.00 87.19 94 SER A C 1
ATOM 721 O O . SER A 1 94 ? 19.171 -4.273 7.728 1.00 87.19 94 SER A O 1
ATOM 723 N N . LEU A 1 95 ? 17.231 -5.372 8.037 1.00 87.81 95 LEU A N 1
ATOM 724 C CA . LEU A 1 95 ? 17.826 -6.539 8.685 1.00 87.81 95 LEU A CA 1
ATOM 725 C C . LEU A 1 95 ? 18.614 -7.388 7.680 1.00 87.81 95 LEU A C 1
ATOM 727 O O . LEU A 1 95 ? 19.717 -7.805 7.993 1.00 87.81 95 LEU A O 1
ATOM 731 N N . LEU A 1 96 ? 18.084 -7.592 6.467 1.00 88.19 96 LEU A N 1
ATOM 732 C CA . LEU A 1 96 ? 18.781 -8.316 5.393 1.00 88.19 96 LEU A CA 1
ATOM 733 C C . LEU A 1 96 ? 20.049 -7.600 4.901 1.00 88.19 96 LEU A C 1
ATOM 735 O O . LEU A 1 96 ? 20.935 -8.245 4.350 1.00 88.19 96 LEU A O 1
ATOM 739 N N . TYR A 1 97 ? 20.134 -6.278 5.070 1.00 84.69 97 TYR A N 1
ATOM 740 C CA . TYR A 1 97 ? 21.347 -5.515 4.759 1.00 84.69 97 TYR A CA 1
ATOM 741 C C . TYR A 1 97 ? 22.460 -5.686 5.801 1.00 84.69 97 TYR A C 1
ATOM 743 O O . TYR A 1 97 ? 23.603 -5.332 5.509 1.00 84.69 97 TYR A O 1
ATOM 751 N N . ILE A 1 98 ? 22.151 -6.206 6.993 1.00 82.75 98 ILE A N 1
ATOM 752 C CA . ILE A 1 98 ? 23.158 -6.621 7.970 1.00 82.75 98 ILE A CA 1
ATOM 753 C C . ILE A 1 98 ? 23.518 -8.075 7.617 1.00 82.75 98 ILE A C 1
ATOM 755 O O . ILE A 1 98 ? 22.648 -8.936 7.754 1.00 82.75 98 ILE A O 1
ATOM 759 N N . PRO A 1 99 ? 24.730 -8.340 7.091 1.00 75.81 99 PRO A N 1
ATOM 760 C CA . PRO A 1 99 ? 25.116 -9.665 6.608 1.00 75.81 99 PRO A CA 1
ATOM 761 C C . PRO 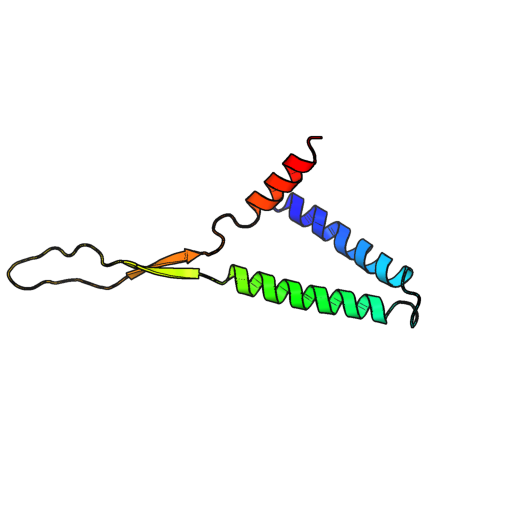A 1 99 ? 25.182 -10.716 7.721 1.00 75.81 99 PRO A C 1
ATOM 763 O O . PRO A 1 99 ? 25.525 -10.351 8.872 1.00 75.81 99 PRO A O 1
#

Secondary structure (DSSP, 8-state):
-HHHHHHHHHHHHHHHHHHHHH--SGGGHHHHHHHHHHHHHHHHHHHHHHH-EEEEEEEPPP-EETTEE----EEEEEEES-SSTTHHHHHHHHHHT--

Nearest PDB structures (foldseek):
  3j46-assembly1_y  TM=6.123E-01  e=1.794E-05  Escherichia coli
  5aww-assembly1_Y  TM=5.742E-01  e=2.067E-04  Thermus thermophilus HB8
  8ieb-assembly1_B  TM=3.224E-01  e=8.516E-01  Homo sapiens
  7ca3-assembly1_A  TM=2.803E-01  e=1.761E+00  Homo sapiens

Radius of gyration: 24.15 Å; Cα contacts (8 Å, |Δi|>4): 69; chains: 1; bounding box: 61×20×70 Å

Solvent-accessible surface area (backbone atoms only — not comparable to full-atom values): 5935 Å² total; per-residue (Å²): 109,67,69,61,49,50,56,56,58,66,48,47,62,58,55,55,50,51,44,29,74,69,29,84,55,82,77,3,53,59,57,40,51,49,52,51,52,51,50,52,52,49,52,53,53,53,50,55,56,67,71,37,58,51,70,45,80,40,74,60,88,58,68,72,64,80,98,48,84,56,71,73,72,75,43,63,53,76,41,55,73,66,82,64,74,65,54,64,60,52,53,52,54,59,50,67,71,5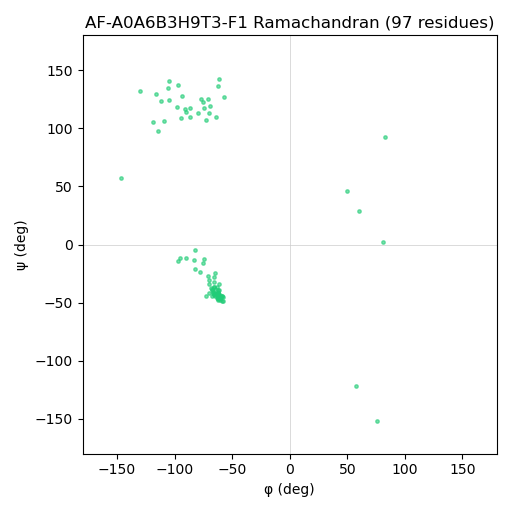5,127